Protein AF-A0A1N7NXD6-F1 (afdb_monomer_lite)

Structure (mmCIF, N/CA/C/O backbone):
data_AF-A0A1N7NXD6-F1
#
_entry.id   AF-A0A1N7NXD6-F1
#
loop_
_atom_site.group_PDB
_atom_site.id
_atom_site.type_symbol
_atom_site.label_atom_id
_atom_site.label_alt_id
_atom_site.label_comp_id
_atom_site.label_asym_id
_atom_site.label_entity_id
_atom_site.label_seq_id
_atom_site.pdbx_PDB_ins_code
_atom_site.Cartn_x
_atom_site.Cartn_y
_atom_site.Cartn_z
_atom_site.occupancy
_atom_site.B_iso_or_equiv
_atom_site.auth_seq_id
_atom_site.auth_comp_id
_atom_site.auth_asym_id
_atom_site.auth_atom_id
_atom_site.pdbx_PDB_model_num
ATOM 1 N N . MET A 1 1 ? -10.803 -7.343 0.866 1.00 84.31 1 MET A N 1
ATOM 2 C CA . MET A 1 1 ? -11.781 -6.384 0.304 1.00 84.31 1 MET A CA 1
ATOM 3 C C . MET A 1 1 ? -11.138 -5.089 -0.196 1.00 84.31 1 MET A C 1
ATOM 5 O O . MET A 1 1 ? -11.322 -4.789 -1.365 1.00 84.31 1 MET A O 1
ATOM 9 N N . ILE A 1 2 ? -10.320 -4.387 0.609 1.00 91.50 2 ILE A N 1
ATOM 10 C CA . ILE A 1 2 ? -9.605 -3.159 0.182 1.00 91.50 2 ILE A CA 1
ATOM 11 C C . ILE A 1 2 ? -8.839 -3.370 -1.132 1.00 91.50 2 ILE A C 1
ATOM 13 O O . ILE A 1 2 ? -9.074 -2.648 -2.087 1.00 91.50 2 ILE A O 1
ATOM 17 N N . ILE A 1 3 ? -7.991 -4.401 -1.224 1.00 95.25 3 ILE A N 1
ATOM 18 C CA . ILE A 1 3 ? -7.208 -4.662 -2.445 1.00 95.25 3 ILE A CA 1
ATOM 19 C C . ILE A 1 3 ? -8.088 -4.957 -3.667 1.00 95.25 3 ILE A C 1
ATOM 21 O O . ILE A 1 3 ? -7.824 -4.416 -4.736 1.00 95.25 3 ILE A O 1
ATOM 25 N N . ARG A 1 4 ? -9.159 -5.749 -3.507 1.00 94.06 4 ARG A N 1
ATOM 26 C CA . ARG A 1 4 ? -10.088 -6.085 -4.603 1.00 94.06 4 ARG A CA 1
ATOM 27 C C . ARG A 1 4 ? -10.735 -4.835 -5.212 1.00 94.06 4 ARG A C 1
ATOM 29 O O . ARG A 1 4 ? -10.892 -4.772 -6.422 1.00 94.06 4 ARG A O 1
ATOM 36 N N . PHE A 1 5 ? -11.060 -3.841 -4.386 1.00 95.62 5 PHE A N 1
ATOM 37 C CA . PHE A 1 5 ? -11.584 -2.555 -4.852 1.00 95.62 5 PHE A CA 1
ATOM 38 C C . PHE A 1 5 ? -10.481 -1.645 -5.420 1.00 95.62 5 PHE A C 1
ATOM 40 O O . PHE A 1 5 ? -10.635 -1.049 -6.484 1.00 95.62 5 PHE A O 1
ATOM 47 N N . SER A 1 6 ? -9.353 -1.533 -4.718 1.00 96.31 6 SER A N 1
ATOM 48 C CA . SER A 1 6 ? -8.313 -0.550 -5.027 1.00 96.31 6 SER A CA 1
ATOM 49 C C . SER A 1 6 ? -7.470 -0.912 -6.246 1.00 96.31 6 SER A C 1
ATOM 51 O O . SER A 1 6 ? -7.153 -0.031 -7.038 1.00 96.31 6 SER A O 1
ATOM 53 N N . ALA A 1 7 ? -7.098 -2.184 -6.416 1.00 96.00 7 ALA A N 1
ATOM 54 C CA . ALA A 1 7 ? -6.190 -2.619 -7.477 1.00 96.00 7 ALA A CA 1
ATOM 55 C C . ALA A 1 7 ? -6.653 -2.233 -8.899 1.00 96.00 7 ALA A C 1
ATOM 57 O O . ALA A 1 7 ? -5.851 -1.627 -9.610 1.00 96.00 7 ALA A O 1
ATOM 58 N N . PRO A 1 8 ? 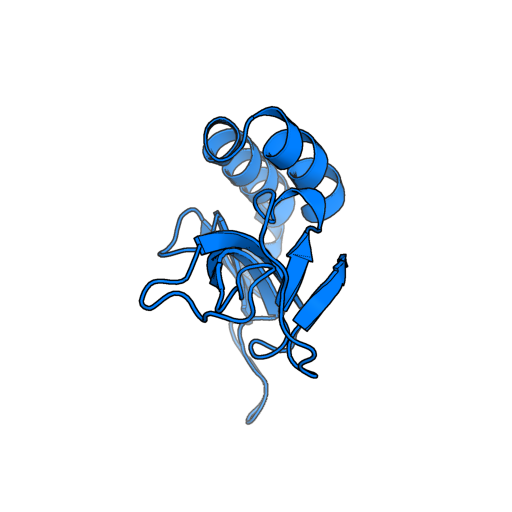-7.904 -2.492 -9.339 1.00 97.19 8 PRO A N 1
ATOM 59 C CA . PRO A 1 8 ? -8.334 -2.103 -10.686 1.00 97.19 8 PRO A CA 1
ATOM 60 C C . PRO A 1 8 ? -8.342 -0.581 -10.890 1.00 97.19 8 PRO A C 1
ATOM 62 O O . PRO A 1 8 ? -7.925 -0.095 -11.943 1.00 97.19 8 PRO A O 1
ATOM 65 N N . LEU A 1 9 ? -8.749 0.189 -9.875 1.00 96.69 9 LEU A N 1
ATOM 66 C CA . LEU A 1 9 ? -8.753 1.653 -9.937 1.00 96.69 9 LEU A CA 1
ATOM 67 C C . LEU A 1 9 ? -7.336 2.225 -10.021 1.00 96.69 9 LEU A C 1
ATOM 69 O O . LEU A 1 9 ? -7.073 3.094 -10.851 1.00 96.69 9 LEU A O 1
ATOM 73 N N . LEU A 1 10 ? -6.421 1.728 -9.189 1.00 97.06 10 LEU A N 1
ATOM 74 C CA . LEU A 1 10 ? -5.022 2.153 -9.189 1.00 97.06 10 LEU A CA 1
ATOM 75 C C . LEU A 1 10 ? -4.301 1.715 -10.467 1.00 97.06 10 LEU A C 1
ATOM 77 O O . LEU A 1 10 ? -3.474 2.464 -10.974 1.00 97.06 10 LEU A O 1
ATOM 81 N N . ARG A 1 11 ? -4.649 0.559 -11.044 1.00 96.69 11 ARG A N 1
ATOM 82 C CA . ARG A 1 11 ? -4.123 0.133 -12.346 1.00 96.69 11 ARG A CA 1
ATOM 83 C C . ARG A 1 11 ? -4.543 1.077 -13.469 1.00 96.69 11 ARG A C 1
ATOM 85 O O . ARG A 1 11 ? -3.718 1.416 -14.308 1.00 96.69 11 ARG A O 1
ATOM 92 N N . LYS A 1 12 ? -5.813 1.493 -13.494 1.00 96.94 12 LYS A N 1
ATOM 93 C CA . LYS A 1 12 ? -6.357 2.337 -14.569 1.00 96.94 12 LYS A CA 1
ATOM 94 C C . LYS A 1 12 ? -5.974 3.810 -14.426 1.00 96.94 12 LYS A C 1
ATOM 96 O O . LYS A 1 12 ? -5.698 4.467 -15.422 1.00 96.94 12 LYS A O 1
ATOM 101 N N . TYR A 1 13 ? -5.967 4.334 -13.202 1.00 96.69 13 TYR A N 1
ATOM 102 C CA . TYR A 1 13 ? -5.856 5.775 -12.948 1.00 96.69 13 TYR A CA 1
ATOM 103 C C . TYR A 1 13 ? -4.630 6.169 -12.111 1.00 96.69 13 TYR A C 1
ATOM 105 O O . TYR A 1 13 ? -4.412 7.357 -11.859 1.00 96.69 13 TYR A O 1
ATOM 113 N N . GLY A 1 14 ? -3.828 5.205 -11.650 1.00 94.19 14 GLY A N 1
ATOM 114 C CA . GLY A 1 14 ? -2.676 5.461 -10.788 1.00 94.19 14 GLY A CA 1
ATOM 115 C C . GLY A 1 14 ? -3.060 6.238 -9.528 1.00 94.19 14 GLY A C 1
ATOM 116 O O . GLY A 1 14 ? -4.126 6.044 -8.939 1.00 94.19 14 GLY A O 1
ATOM 117 N N . MET A 1 15 ? -2.205 7.185 -9.142 1.00 94.88 15 MET A N 1
ATOM 118 C CA . MET A 1 15 ? -2.429 8.030 -7.964 1.00 94.88 15 MET A CA 1
ATOM 119 C C . MET A 1 15 ? -3.636 8.971 -8.085 1.00 94.88 15 MET A C 1
ATOM 121 O O . MET A 1 15 ? -4.130 9.426 -7.056 1.00 94.88 15 MET A O 1
ATOM 125 N N . LYS A 1 16 ? -4.197 9.204 -9.284 1.00 96.00 16 LYS A N 1
ATOM 126 C CA . LYS A 1 16 ? -5.450 9.974 -9.426 1.00 96.00 16 LYS A CA 1
ATOM 127 C C . LYS A 1 16 ? -6.631 9.276 -8.732 1.00 96.00 16 LYS A C 1
ATOM 129 O O . LYS A 1 16 ? -7.574 9.934 -8.304 1.00 96.00 16 LYS A O 1
ATOM 134 N N . ALA A 1 17 ? -6.572 7.951 -8.552 1.00 96.69 17 ALA A N 1
ATOM 135 C CA . ALA A 1 17 ? -7.567 7.191 -7.792 1.00 96.69 17 ALA A CA 1
ATOM 136 C C . ALA A 1 17 ? -7.304 7.136 -6.273 1.00 96.69 17 ALA A C 1
ATOM 138 O O . ALA A 1 17 ? -8.136 6.594 -5.542 1.00 96.69 17 ALA A O 1
ATOM 139 N N . ALA A 1 18 ? -6.202 7.708 -5.769 1.00 95.75 18 ALA A N 1
ATOM 140 C CA . ALA A 1 18 ? -5.811 7.619 -4.359 1.00 95.75 18 ALA A CA 1
ATOM 141 C C . ALA A 1 18 ? -6.920 8.089 -3.406 1.00 95.75 18 ALA A C 1
ATOM 143 O O . ALA A 1 18 ? -7.250 7.393 -2.446 1.00 95.75 18 ALA A O 1
ATOM 144 N N . ARG A 1 19 ? -7.562 9.227 -3.703 1.00 96.94 19 ARG A N 1
ATOM 145 C CA . ARG A 1 19 ? -8.647 9.763 -2.866 1.00 96.94 19 ARG A CA 1
ATOM 146 C C . ARG A 1 19 ? -9.863 8.835 -2.825 1.00 96.94 19 ARG A C 1
ATOM 148 O O . ARG A 1 19 ? -10.425 8.627 -1.754 1.00 96.94 19 ARG A O 1
ATOM 155 N N . LYS A 1 20 ? -10.232 8.221 -3.957 1.00 97.25 20 LYS A N 1
ATOM 156 C CA . LYS A 1 20 ? -11.332 7.239 -4.024 1.00 97.25 20 LYS A CA 1
ATOM 157 C C . LYS A 1 20 ? -11.020 6.003 -3.179 1.00 97.25 20 LYS A C 1
ATOM 159 O O . LYS A 1 20 ? -11.874 5.549 -2.422 1.00 97.25 20 LYS A O 1
ATOM 164 N N . VAL A 1 21 ? -9.786 5.505 -3.258 1.00 97.44 21 VAL A N 1
ATOM 165 C CA . VAL A 1 21 ? -9.302 4.376 -2.448 1.00 97.44 21 VAL A CA 1
ATOM 166 C C . VAL A 1 21 ? -9.333 4.699 -0.953 1.00 97.44 21 VAL A C 1
ATOM 168 O O . VAL A 1 21 ? -9.820 3.891 -0.158 1.00 97.44 21 VAL A O 1
ATOM 171 N N . ILE A 1 22 ? -8.858 5.886 -0.571 1.00 97.25 22 ILE A N 1
ATOM 172 C CA . ILE A 1 22 ? -8.874 6.371 0.813 1.00 97.25 22 ILE A CA 1
ATOM 173 C C . ILE A 1 22 ? -10.308 6.446 1.340 1.00 97.25 22 ILE A C 1
ATOM 175 O O . ILE A 1 22 ? -10.607 5.847 2.369 1.00 97.25 22 ILE A O 1
ATOM 179 N N . ASN A 1 23 ? -11.206 7.114 0.613 1.00 97.38 23 ASN A N 1
ATOM 180 C CA . ASN A 1 23 ? -12.595 7.305 1.034 1.00 97.38 23 ASN A CA 1
ATOM 181 C C . ASN A 1 23 ? -13.338 5.968 1.166 1.00 97.38 23 ASN A C 1
ATOM 183 O O . ASN A 1 23 ? -14.042 5.742 2.151 1.00 97.38 23 ASN A O 1
ATOM 187 N N . TYR A 1 24 ? -13.145 5.054 0.210 1.00 97.38 24 TYR A N 1
ATOM 188 C CA . TYR A 1 24 ? -13.710 3.708 0.289 1.00 97.38 24 TYR A CA 1
ATOM 189 C C . TYR A 1 24 ? -13.211 2.960 1.530 1.00 97.38 24 TYR A C 1
ATOM 191 O O . TYR A 1 24 ? -14.013 2.406 2.283 1.00 97.38 24 TYR A O 1
ATOM 199 N N . SER A 1 25 ? -11.897 2.989 1.772 1.00 96.44 25 SER A N 1
ATOM 200 C CA . SER A 1 25 ? -11.286 2.338 2.935 1.00 96.44 25 SER A CA 1
ATOM 201 C C . SER A 1 25 ? -11.794 2.947 4.244 1.00 96.44 25 SER A C 1
ATOM 203 O O . SER A 1 25 ? -12.091 2.209 5.177 1.00 96.44 25 SER A O 1
ATOM 205 N N . ALA A 1 26 ? -11.969 4.270 4.296 1.00 95.88 26 ALA A N 1
ATOM 206 C CA . ALA A 1 26 ? -12.507 4.973 5.455 1.00 95.88 26 ALA A CA 1
ATOM 207 C C . ALA A 1 26 ? -13.939 4.560 5.789 1.00 95.88 26 ALA A C 1
ATOM 209 O O . ALA A 1 26 ? -14.246 4.279 6.949 1.00 95.88 26 ALA A O 1
ATOM 210 N N . ARG A 1 27 ? -14.796 4.456 4.769 1.00 95.62 27 ARG A N 1
ATOM 211 C CA . ARG A 1 27 ? -16.174 3.982 4.929 1.00 95.62 27 ARG A CA 1
ATOM 212 C C . ARG A 1 27 ? -16.215 2.534 5.402 1.00 95.62 27 ARG A C 1
ATOM 214 O O . ARG A 1 27 ? -16.962 2.221 6.324 1.00 95.62 27 ARG A O 1
ATOM 221 N N . LEU A 1 28 ? -15.403 1.675 4.793 1.00 95.12 28 LEU A N 1
ATOM 222 C CA . LEU A 1 28 ? -15.339 0.261 5.138 1.00 95.12 28 LEU A CA 1
ATOM 223 C C . LEU A 1 28 ? -14.857 0.041 6.578 1.00 95.12 28 LEU A C 1
ATOM 225 O O . LEU A 1 28 ? -15.415 -0.760 7.322 1.00 95.12 28 LEU A O 1
ATOM 229 N N . LEU A 1 29 ? -13.812 0.756 6.982 1.00 94.44 29 LEU A N 1
ATOM 230 C CA . LEU A 1 29 ? -13.133 0.493 8.243 1.00 94.44 29 LEU A CA 1
ATOM 231 C C . LEU A 1 29 ? -13.695 1.304 9.425 1.00 94.44 29 LEU A C 1
ATOM 233 O O . LEU A 1 29 ? -13.156 1.223 10.530 1.00 94.44 29 LEU A O 1
ATOM 237 N N . LYS A 1 30 ? -14.777 2.076 9.234 1.00 92.06 30 LYS A N 1
ATOM 238 C CA . LYS A 1 30 ? -15.302 3.012 10.246 1.00 92.06 30 LYS A CA 1
ATOM 239 C C . LYS A 1 30 ? -15.613 2.350 11.595 1.00 92.06 30 LYS A C 1
ATOM 241 O O . LYS A 1 30 ? -15.338 2.945 12.633 1.00 92.06 30 LYS A O 1
ATOM 246 N N . HIS A 1 31 ? -16.093 1.106 11.578 1.00 93.00 31 HIS A N 1
ATOM 247 C CA . HIS A 1 31 ? -16.468 0.342 12.776 1.00 93.00 31 HIS A CA 1
ATOM 248 C C . HIS A 1 31 ? -15.287 -0.342 13.478 1.00 93.00 31 HIS A C 1
ATOM 250 O O . HIS A 1 31 ? -15.407 -0.791 14.613 1.00 93.00 31 HIS A O 1
ATOM 256 N N . TYR A 1 32 ? -14.116 -0.391 12.843 1.00 90.56 32 TYR A N 1
ATOM 257 C CA . TYR A 1 32 ? -12.944 -1.095 13.370 1.00 90.56 32 TYR A CA 1
ATOM 258 C C . TYR A 1 32 ? -12.046 -0.196 14.239 1.00 90.56 32 TYR A C 1
ATOM 260 O O . TYR A 1 32 ? -11.054 -0.655 14.806 1.00 90.56 32 TYR A O 1
ATOM 268 N N . LYS A 1 33 ? -12.411 1.081 14.417 1.00 86.94 33 LYS A N 1
ATOM 269 C CA . LYS A 1 33 ? -11.625 2.080 15.164 1.00 86.94 33 LYS A CA 1
ATOM 270 C C . LYS A 1 33 ? -11.440 1.765 16.657 1.00 86.94 33 LYS A C 1
ATOM 272 O O . LYS A 1 33 ? -10.535 2.317 17.288 1.00 86.94 33 LYS A O 1
ATOM 277 N N . LYS A 1 34 ? -12.265 0.887 17.244 1.00 90.12 34 LYS A N 1
ATOM 278 C CA . LYS A 1 34 ? -12.127 0.471 18.653 1.00 90.12 34 LYS A CA 1
ATOM 279 C C . LYS A 1 34 ? -10.819 -0.292 18.883 1.00 90.12 34 LYS A C 1
ATOM 281 O O . LYS A 1 34 ? -10.067 0.048 19.790 1.00 90.12 34 LYS A O 1
ATOM 286 N N . ASN A 1 35 ? -10.513 -1.245 18.003 1.00 91.75 35 ASN A N 1
ATOM 287 C CA . ASN A 1 35 ? -9.372 -2.159 18.149 1.00 91.75 35 ASN A CA 1
ATOM 288 C C . ASN A 1 35 ? -8.160 -1.750 17.298 1.00 91.75 35 ASN A C 1
ATOM 290 O O . ASN A 1 35 ? -7.032 -2.172 17.570 1.00 91.75 35 ASN A O 1
ATOM 294 N N . TYR A 1 36 ? -8.385 -0.907 16.288 1.00 94.69 36 TYR A N 1
ATOM 295 C CA . TYR A 1 36 ? -7.368 -0.512 15.324 1.00 94.69 36 TYR A CA 1
ATOM 296 C C . TYR A 1 36 ? -7.261 1.008 15.197 1.00 94.69 36 TYR A C 1
ATOM 298 O O . TYR A 1 36 ? -8.254 1.733 15.181 1.00 94.69 36 TYR A O 1
ATOM 306 N N . THR A 1 37 ? -6.034 1.488 15.058 1.00 94.81 37 THR A N 1
ATOM 307 C CA . THR A 1 37 ? -5.714 2.816 14.549 1.00 94.81 37 THR A CA 1
ATOM 308 C C . THR A 1 37 ? -5.602 2.715 13.037 1.00 94.81 37 THR A C 1
ATOM 310 O O . THR A 1 37 ? -4.784 1.955 12.520 1.00 94.81 37 THR A O 1
ATOM 313 N N . ILE A 1 38 ? -6.426 3.474 12.319 1.00 95.38 38 ILE A N 1
ATOM 314 C CA . ILE A 1 38 ? -6.421 3.475 10.857 1.00 95.38 38 ILE A CA 1
ATOM 315 C C . ILE A 1 38 ? -5.923 4.833 10.383 1.00 95.38 38 ILE A C 1
ATOM 317 O O . ILE A 1 38 ? -6.510 5.859 10.726 1.00 95.38 38 ILE A O 1
ATOM 321 N N . ARG A 1 39 ? -4.840 4.834 9.608 1.00 95.44 39 ARG A N 1
ATOM 322 C CA . ARG A 1 39 ? -4.261 6.041 9.010 1.00 95.44 39 ARG A CA 1
ATOM 323 C C . ARG A 1 39 ? -4.571 6.058 7.522 1.00 95.44 39 ARG A C 1
ATOM 325 O O .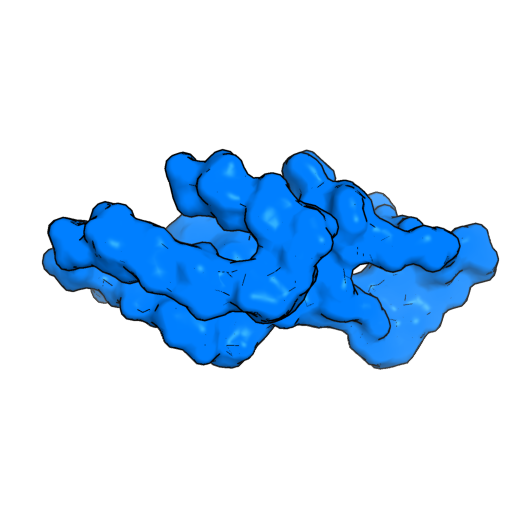 ARG A 1 39 ? -4.484 5.022 6.865 1.00 95.44 39 ARG A O 1
ATOM 332 N N . TYR A 1 40 ? -4.904 7.227 6.995 1.00 95.25 40 TYR A N 1
ATOM 333 C CA . TYR A 1 40 ? -5.212 7.429 5.581 1.00 95.25 40 TYR A CA 1
ATOM 334 C C . TYR A 1 40 ? -4.283 8.495 5.012 1.00 95.25 40 TYR A C 1
ATOM 336 O O . TYR A 1 40 ? -4.109 9.531 5.646 1.00 95.25 40 TYR A O 1
ATOM 344 N N . GLY A 1 41 ? -3.697 8.247 3.837 1.00 92.19 41 GLY A N 1
ATOM 345 C CA . GLY A 1 41 ? -2.775 9.193 3.195 1.00 92.19 41 GLY A CA 1
ATOM 346 C C . GLY A 1 41 ? -1.564 9.557 4.062 1.00 92.19 41 GLY A C 1
ATOM 347 O O . GLY A 1 41 ? -1.158 10.713 4.089 1.00 92.19 41 GLY A O 1
ATOM 348 N N . TYR A 1 42 ? -1.026 8.597 4.818 1.00 90.88 42 TYR A N 1
ATOM 349 C CA . TYR A 1 42 ? 0.060 8.833 5.766 1.00 90.88 42 TYR A CA 1
ATOM 350 C C . TYR A 1 42 ? 1.396 8.357 5.191 1.00 90.88 42 TYR A C 1
ATOM 352 O O . TYR A 1 42 ? 1.590 7.161 4.952 1.00 90.88 42 TYR A O 1
ATOM 360 N N . GLY A 1 43 ? 2.324 9.293 4.984 1.00 89.56 43 GLY A N 1
ATOM 361 C CA . GLY A 1 43 ? 3.614 9.024 4.352 1.00 89.56 43 GLY A CA 1
ATOM 362 C C . GLY A 1 43 ? 3.432 8.444 2.948 1.00 89.56 43 GLY A C 1
ATOM 363 O O . GLY A 1 43 ? 2.806 9.052 2.085 1.00 89.56 43 GLY A O 1
ATOM 364 N N . ASN A 1 44 ? 3.956 7.239 2.731 1.00 91.19 44 ASN A N 1
ATOM 365 C CA . ASN A 1 44 ? 3.823 6.518 1.465 1.00 91.19 44 ASN A CA 1
ATOM 366 C C . ASN A 1 44 ? 2.550 5.661 1.354 1.00 91.19 44 ASN A C 1
ATOM 368 O O . ASN A 1 44 ? 2.320 5.033 0.318 1.00 91.19 44 ASN A O 1
ATOM 372 N N . SER A 1 45 ? 1.739 5.608 2.411 1.00 94.62 45 SER A N 1
ATOM 373 C CA . SER A 1 45 ? 0.585 4.723 2.486 1.00 94.62 45 SER A CA 1
ATOM 374 C C . SER A 1 45 ? -0.704 5.443 2.135 1.00 94.62 45 SER A C 1
ATOM 376 O O . SER A 1 45 ? -1.064 6.452 2.740 1.00 94.62 45 SER A O 1
ATOM 378 N N . LEU A 1 46 ? -1.480 4.846 1.235 1.00 96.31 46 LEU A N 1
ATOM 379 C CA . LEU A 1 46 ? -2.871 5.234 1.024 1.00 96.31 46 LEU A CA 1
ATOM 380 C C . LEU A 1 46 ? -3.718 4.876 2.247 1.00 96.31 46 LEU A C 1
ATOM 382 O O . LEU A 1 46 ? -4.545 5.671 2.684 1.00 96.31 46 LEU A O 1
ATOM 386 N N . VAL A 1 47 ? -3.489 3.700 2.828 1.00 96.81 47 VAL A N 1
ATOM 387 C CA . VAL A 1 47 ? -4.151 3.259 4.059 1.00 96.81 47 VAL A CA 1
ATOM 388 C C . VAL A 1 47 ? -3.198 2.396 4.880 1.00 96.81 47 VAL A C 1
ATOM 390 O O . VAL A 1 47 ? -2.479 1.574 4.318 1.00 96.81 47 VAL A O 1
ATOM 393 N N . GLN A 1 48 ? -3.203 2.569 6.201 1.00 95.62 48 GLN A N 1
ATOM 394 C CA . GLN A 1 48 ? -2.531 1.696 7.168 1.00 95.62 48 GLN A CA 1
ATOM 395 C C . GLN A 1 48 ? -3.521 1.277 8.250 1.00 95.62 48 GLN A C 1
ATOM 397 O O . GLN A 1 48 ? -4.280 2.109 8.745 1.00 95.62 48 GLN A O 1
ATOM 402 N N . ILE A 1 49 ? -3.476 0.012 8.655 1.00 95.31 49 ILE A N 1
ATOM 403 C CA . ILE A 1 49 ? -4.250 -0.534 9.769 1.00 95.31 49 ILE A CA 1
ATOM 404 C C . ILE A 1 49 ? -3.261 -1.028 10.819 1.00 95.31 49 ILE A C 1
ATOM 406 O O . ILE A 1 49 ? -2.469 -1.937 10.566 1.00 95.31 49 ILE A O 1
ATOM 410 N N . ILE A 1 50 ? -3.315 -0.409 11.993 1.00 94.50 50 ILE A N 1
ATOM 411 C CA . ILE A 1 50 ? -2.398 -0.638 13.105 1.00 94.50 50 ILE A CA 1
ATOM 412 C C . ILE A 1 50 ? -3.211 -1.124 14.306 1.00 94.50 50 ILE A C 1
ATOM 414 O O . ILE A 1 50 ? -4.204 -0.510 14.682 1.00 94.50 50 ILE A O 1
ATOM 418 N N . LYS A 1 51 ? -2.816 -2.231 14.922 1.00 94.06 51 LYS A N 1
ATOM 419 C CA . LYS A 1 51 ? -3.412 -2.770 16.144 1.00 94.06 51 LYS A CA 1
ATOM 420 C C . LYS A 1 51 ? -3.044 -1.872 17.326 1.00 94.06 51 LYS A C 1
ATOM 422 O O . LYS A 1 51 ? -1.876 -1.553 17.509 1.00 94.06 51 LYS A O 1
ATOM 427 N N . LYS A 1 52 ? -4.030 -1.458 18.130 1.00 93.25 52 LYS A N 1
ATOM 428 C CA . LYS A 1 52 ? -3.792 -0.558 19.279 1.00 93.25 52 LYS A CA 1
ATOM 429 C C . LYS A 1 52 ? -3.062 -1.232 20.442 1.00 93.25 52 LYS A C 1
ATOM 431 O O . LYS A 1 52 ? -2.296 -0.581 21.136 1.00 93.25 52 LYS A O 1
ATOM 436 N N . LYS A 1 53 ? -3.317 -2.524 20.654 1.00 90.50 53 LYS A N 1
ATOM 437 C CA . LYS A 1 53 ? -2.699 -3.343 21.705 1.00 90.50 53 LYS A CA 1
ATOM 438 C C . LYS A 1 53 ? -2.052 -4.580 21.062 1.00 90.50 53 LYS A C 1
ATOM 440 O O . LYS A 1 53 ? -2.666 -5.652 21.072 1.00 90.50 53 LYS A O 1
ATOM 445 N N . PRO A 1 54 ? -0.905 -4.433 20.373 1.00 89.44 54 PRO A N 1
ATOM 446 C CA . PRO A 1 54 ? -0.166 -5.580 19.854 1.00 89.44 54 PRO A CA 1
ATOM 447 C C . PRO A 1 54 ? 0.399 -6.407 21.014 1.00 89.44 54 PRO A C 1
ATOM 449 O O . PRO A 1 54 ? 0.685 -5.868 22.084 1.00 89.44 54 PRO A O 1
ATOM 452 N N . LYS A 1 55 ? 0.551 -7.720 20.821 1.00 89.06 55 LYS A N 1
ATOM 453 C CA . LYS A 1 55 ? 1.291 -8.546 21.784 1.00 89.06 55 LYS A CA 1
ATOM 454 C C . LYS A 1 55 ? 2.776 -8.160 21.745 1.00 89.06 55 LYS A C 1
ATOM 456 O O . LYS A 1 55 ? 3.264 -7.666 20.729 1.00 89.06 55 LYS A O 1
ATOM 461 N N . LYS A 1 56 ? 3.511 -8.397 22.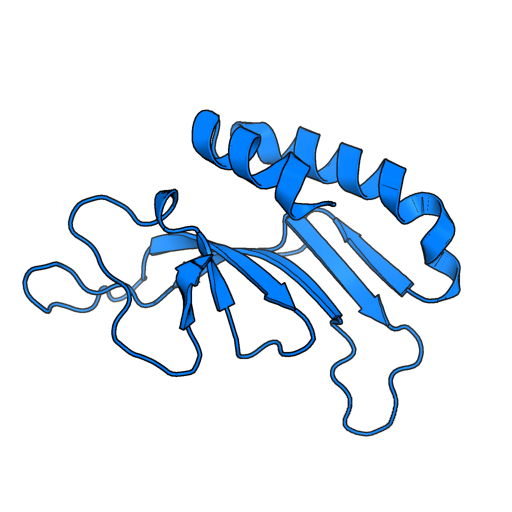835 1.00 88.19 56 LYS A N 1
ATOM 462 C CA . LYS A 1 56 ? 4.966 -8.172 22.873 1.00 88.19 56 LYS A CA 1
ATOM 463 C C . LYS A 1 56 ? 5.634 -8.972 21.742 1.00 88.19 56 LYS A C 1
ATOM 465 O O . LYS A 1 56 ? 5.398 -10.170 21.628 1.00 88.19 56 LYS A O 1
ATOM 470 N N . GLY A 1 57 ? 6.418 -8.298 20.900 1.00 82.19 57 GLY A N 1
ATOM 471 C CA . GLY A 1 57 ? 7.077 -8.897 19.730 1.00 82.19 57 GLY A CA 1
ATOM 472 C C . GLY A 1 57 ? 6.216 -9.021 18.461 1.00 82.19 57 GLY A C 1
ATOM 473 O O . GLY A 1 57 ? 6.729 -9.458 17.436 1.00 82.19 57 GLY A O 1
ATOM 474 N N . GLU A 1 58 ? 4.936 -8.632 18.487 1.00 84.38 58 GLU A N 1
ATOM 475 C CA . GLU A 1 58 ? 4.06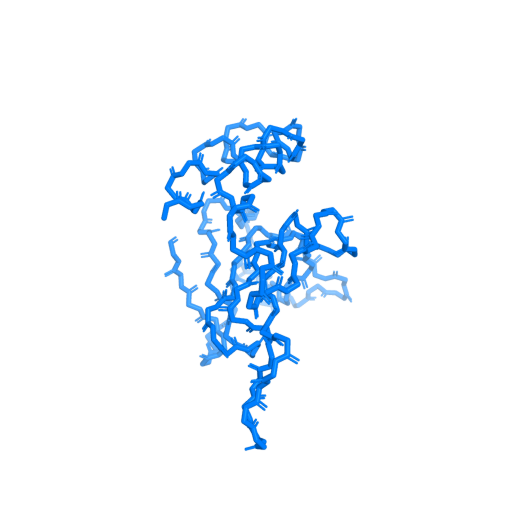6 -8.591 17.300 1.00 84.38 58 GLU A CA 1
ATOM 476 C C . GLU A 1 58 ? 4.191 -7.232 16.593 1.00 84.38 58 GLU A C 1
ATOM 478 O O . GLU A 1 58 ? 4.144 -6.188 17.249 1.00 84.38 58 GLU A O 1
ATOM 483 N N . ASP A 1 59 ? 4.283 -7.215 15.257 1.00 85.69 59 ASP A N 1
ATOM 484 C CA . ASP A 1 59 ? 4.136 -5.954 14.525 1.00 85.69 59 ASP A CA 1
ATOM 485 C C . ASP A 1 59 ? 2.703 -5.428 14.682 1.00 85.69 59 ASP A C 1
ATOM 487 O O . ASP A 1 59 ? 1.710 -6.107 14.404 1.00 85.69 59 ASP A O 1
ATOM 4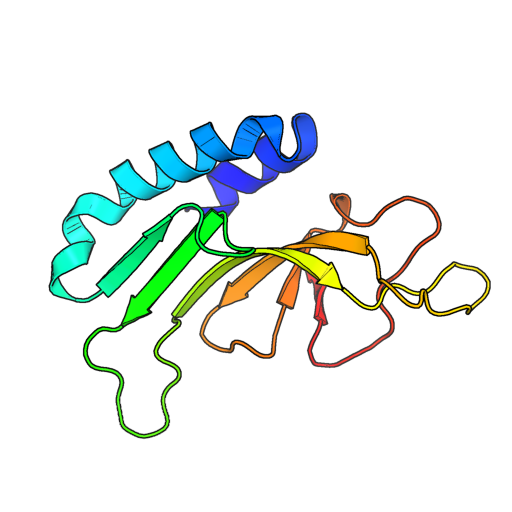91 N N . ALA A 1 60 ? 2.593 -4.176 15.116 1.00 90.00 60 ALA A N 1
ATOM 492 C CA . ALA A 1 60 ? 1.325 -3.489 15.224 1.00 90.00 60 ALA A CA 1
ATOM 493 C C . ALA A 1 60 ? 0.673 -3.270 13.848 1.00 90.00 60 ALA A C 1
ATOM 495 O O . ALA A 1 60 ? -0.555 -3.253 13.759 1.00 90.00 60 ALA A O 1
ATOM 496 N N . ARG A 1 61 ? 1.440 -3.094 12.764 1.00 91.38 61 ARG A N 1
ATOM 497 C CA . ARG A 1 61 ? 0.896 -2.861 11.419 1.00 91.38 61 ARG A CA 1
ATOM 498 C C . ARG A 1 61 ? 0.448 -4.171 10.777 1.00 91.38 61 ARG A C 1
ATOM 500 O O . ARG A 1 61 ? 1.217 -4.897 10.158 1.00 91.38 61 ARG A O 1
ATOM 507 N N . ILE A 1 62 ? -0.855 -4.424 10.820 1.00 93.12 62 ILE A N 1
ATOM 508 C CA . ILE A 1 62 ? -1.428 -5.642 10.237 1.00 93.12 62 ILE A CA 1
ATOM 509 C C . ILE A 1 62 ? -1.694 -5.524 8.733 1.00 93.12 62 ILE A C 1
ATOM 511 O O . ILE A 1 62 ? -1.776 -6.543 8.045 1.00 93.12 62 ILE A O 1
ATOM 515 N N . PHE A 1 63 ? -1.831 -4.302 8.213 1.00 95.44 63 PHE A N 1
ATOM 516 C CA . PHE A 1 63 ? -2.020 -4.048 6.787 1.00 95.44 63 PHE A CA 1
ATOM 517 C C . PHE A 1 63 ? -1.581 -2.636 6.403 1.00 95.44 63 PHE A C 1
ATOM 519 O O . PHE A 1 63 ? -1.828 -1.681 7.142 1.00 95.44 63 PHE A O 1
ATOM 526 N N . SER A 1 64 ? -1.023 -2.486 5.207 1.00 96.25 64 SER A N 1
ATOM 527 C CA . SER A 1 64 ? -0.931 -1.189 4.536 1.00 96.25 64 SER A CA 1
ATOM 528 C C . SER A 1 64 ? -0.985 -1.345 3.024 1.00 96.25 64 SER A C 1
ATOM 530 O O . SER A 1 64 ? -0.548 -2.361 2.496 1.00 96.25 64 SER A O 1
ATOM 532 N N . LEU A 1 65 ? -1.551 -0.353 2.337 1.00 97.31 65 LEU A N 1
ATOM 533 C CA . LEU A 1 65 ? -1.492 -0.208 0.883 1.00 97.31 65 LEU A CA 1
ATOM 534 C C . LEU A 1 65 ? -0.632 1.009 0.572 1.00 97.31 65 LEU A C 1
ATOM 536 O O . LEU A 1 65 ? -0.963 2.122 0.986 1.00 97.31 65 LEU A O 1
ATOM 540 N N . ASP A 1 66 ? 0.436 0.787 -0.175 1.00 95.94 66 ASP A N 1
ATOM 541 C CA . ASP A 1 66 ? 1.569 1.689 -0.286 1.00 95.94 66 ASP A CA 1
ATOM 542 C C . ASP A 1 66 ? 1.905 2.028 -1.735 1.00 95.94 66 ASP A C 1
ATOM 544 O O . ASP A 1 66 ? 1.663 1.255 -2.666 1.00 95.94 66 ASP A O 1
ATOM 548 N N . TYR A 1 67 ? 2.492 3.210 -1.908 1.00 95.38 67 TYR A N 1
ATOM 549 C CA . TYR A 1 67 ? 3.067 3.673 -3.162 1.00 95.38 67 TYR A CA 1
ATOM 550 C C . TYR A 1 67 ? 4.436 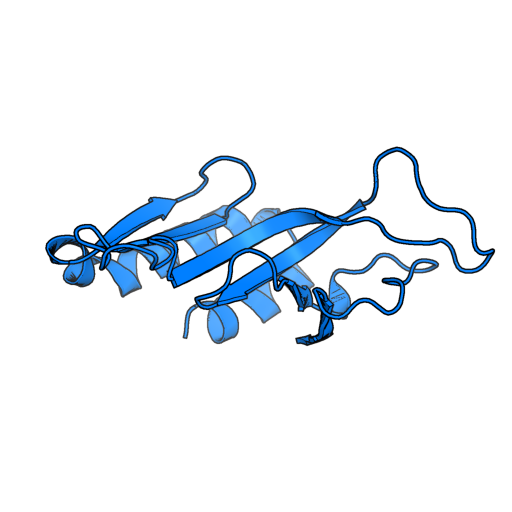4.308 -2.903 1.00 95.38 67 TYR A C 1
ATOM 552 O O . TYR A 1 67 ? 4.556 5.515 -2.677 1.00 95.38 67 TYR A O 1
ATOM 560 N N . HIS A 1 68 ? 5.487 3.484 -2.923 1.00 91.25 68 HIS A N 1
ATOM 561 C CA . HIS A 1 68 ? 6.860 3.936 -2.679 1.00 91.25 68 HIS A CA 1
ATOM 562 C C . HIS A 1 68 ? 7.906 3.202 -3.511 1.00 91.25 68 HIS A C 1
ATOM 564 O O . HIS A 1 68 ? 7.603 2.243 -4.222 1.00 91.25 68 HIS A O 1
ATOM 570 N N . ASN A 1 69 ? 9.140 3.706 -3.437 1.00 90.81 69 ASN A N 1
ATOM 571 C CA . ASN A 1 69 ? 10.274 3.220 -4.209 1.00 90.81 69 ASN A CA 1
ATOM 572 C C . ASN A 1 69 ? 10.718 1.831 -3.754 1.00 90.81 69 ASN A C 1
ATOM 574 O O . ASN A 1 69 ? 11.213 1.681 -2.642 1.00 90.81 69 ASN A O 1
ATOM 578 N N . LEU A 1 70 ? 10.616 0.846 -4.645 1.00 89.31 70 LEU A N 1
ATOM 579 C CA . LEU A 1 70 ? 11.261 -0.453 -4.459 1.00 89.31 70 LEU A CA 1
ATOM 580 C C . LEU A 1 70 ? 12.565 -0.532 -5.272 1.00 89.31 70 LEU A C 1
ATOM 582 O O . LEU A 1 70 ? 12.696 0.177 -6.282 1.00 89.31 70 LEU A O 1
ATOM 586 N N . PRO A 1 71 ? 13.538 -1.371 -4.856 1.00 88.56 71 PRO A N 1
ATOM 587 C CA . PRO A 1 71 ? 14.841 -1.507 -5.505 1.00 88.56 71 PRO A CA 1
ATOM 588 C C . PRO A 1 71 ? 14.723 -2.304 -6.811 1.00 88.56 71 PRO A C 1
ATOM 590 O O . PRO A 1 71 ? 15.173 -3.444 -6.925 1.00 88.56 71 PRO A O 1
ATOM 593 N N . LEU A 1 72 ? 14.074 -1.701 -7.805 1.00 87.31 72 LEU A N 1
ATOM 594 C CA . LEU A 1 72 ? 13.942 -2.275 -9.135 1.00 87.31 72 LEU A CA 1
ATOM 595 C C . LEU A 1 72 ? 15.291 -2.294 -9.860 1.00 87.31 72 LEU A C 1
ATOM 597 O O . LEU A 1 72 ? 16.098 -1.365 -9.751 1.00 87.31 72 LEU A O 1
ATOM 601 N N . VAL A 1 73 ? 15.487 -3.331 -10.667 1.00 88.12 73 VAL A N 1
ATOM 602 C CA . VAL A 1 73 ? 16.646 -3.505 -11.540 1.00 88.12 73 VAL A CA 1
ATOM 603 C C . VAL A 1 73 ? 16.193 -3.324 -12.985 1.00 88.12 73 VAL A C 1
ATOM 605 O O . VAL A 1 73 ? 15.114 -3.772 -13.376 1.00 88.12 73 VAL A O 1
ATOM 608 N N . THR A 1 74 ? 16.985 -2.612 -13.784 1.00 86.50 74 THR A N 1
ATOM 609 C CA . THR A 1 74 ? 16.754 -2.518 -15.235 1.00 86.50 74 THR A CA 1
ATOM 610 C C . THR A 1 74 ? 16.978 -3.879 -15.890 1.00 86.50 74 THR A C 1
ATOM 612 O O . THR A 1 74 ? 17.789 -4.660 -15.408 1.00 86.50 74 THR A O 1
ATOM 615 N N . LYS A 1 75 ? 16.369 -4.156 -17.048 1.00 81.56 75 LYS A N 1
ATOM 616 C CA . LYS A 1 75 ? 16.672 -5.382 -17.822 1.00 81.56 75 LYS A CA 1
ATOM 617 C C . LYS A 1 75 ? 18.171 -5.596 -18.112 1.00 81.56 75 LYS A C 1
ATOM 619 O O . LYS A 1 75 ? 18.581 -6.726 -18.321 1.00 81.56 75 LYS A O 1
ATOM 624 N N . LYS A 1 76 ? 18.979 -4.528 -18.093 1.00 82.12 76 LYS A N 1
ATOM 625 C CA . LYS A 1 76 ? 20.442 -4.553 -18.267 1.00 82.12 76 LYS A CA 1
ATOM 626 C C . LYS A 1 76 ? 21.217 -4.806 -16.956 1.00 82.12 76 LYS A C 1
ATOM 628 O O . LYS A 1 76 ? 22.411 -4.548 -16.902 1.00 82.12 76 LYS A O 1
ATOM 633 N N . GLY A 1 77 ? 20.548 -5.203 -15.870 1.00 78.38 77 GLY A N 1
ATOM 634 C CA . GLY A 1 77 ? 21.174 -5.536 -14.583 1.00 78.38 77 GLY A CA 1
ATOM 635 C C . GLY A 1 77 ? 21.568 -4.342 -13.701 1.00 78.38 77 GLY A C 1
ATOM 636 O O . GLY A 1 77 ? 21.976 -4.531 -12.558 1.00 78.38 77 GLY A O 1
ATOM 637 N N . LYS A 1 78 ? 21.409 -3.097 -14.170 1.00 79.38 78 LYS A N 1
ATOM 638 C CA . LYS A 1 78 ? 21.748 -1.900 -13.380 1.00 79.38 78 LYS A CA 1
ATOM 639 C C . LYS A 1 78 ? 20.660 -1.598 -12.345 1.00 79.38 78 LYS A C 1
ATOM 641 O O . LYS A 1 78 ? 19.494 -1.414 -12.721 1.00 79.38 78 LYS A O 1
ATOM 646 N N . LYS A 1 79 ? 21.045 -1.533 -11.063 1.00 72.88 79 LYS A N 1
ATOM 647 C CA . LYS A 1 79 ? 20.206 -1.032 -9.959 1.00 72.88 79 LYS A CA 1
ATOM 648 C C . LYS A 1 79 ? 20.007 0.477 -10.117 1.00 72.88 79 LYS A C 1
ATOM 650 O O . LYS A 1 79 ? 20.936 1.189 -10.483 1.00 72.88 79 LYS A O 1
ATOM 655 N N . LEU A 1 80 ? 18.802 0.969 -9.841 1.00 67.25 80 LEU A N 1
ATOM 656 C CA . LEU A 1 80 ? 18.551 2.410 -9.796 1.00 67.25 80 LEU A CA 1
ATOM 657 C C . LEU A 1 80 ? 18.874 2.975 -8.411 1.00 67.25 80 LEU A C 1
ATOM 659 O O . LEU A 1 80 ? 18.296 2.524 -7.426 1.00 67.25 80 LEU A O 1
ATOM 663 N N . ASN A 1 81 ? 19.672 4.046 -8.357 1.00 59.97 81 ASN A N 1
ATOM 664 C CA . ASN A 1 81 ? 20.041 4.733 -7.110 1.00 59.97 81 ASN A CA 1
ATOM 665 C C . ASN A 1 81 ? 18.839 5.282 -6.316 1.00 59.97 81 ASN A C 1
ATOM 667 O O . ASN A 1 81 ? 18.944 5.473 -5.111 1.00 59.97 81 ASN A O 1
ATOM 671 N N . LYS A 1 82 ? 17.691 5.531 -6.966 1.00 67.12 82 LYS A N 1
ATOM 672 C CA . LYS A 1 82 ? 16.474 6.060 -6.313 1.00 67.12 82 LYS A CA 1
ATOM 673 C C . LYS A 1 82 ? 15.251 5.132 -6.397 1.00 67.12 82 LYS A C 1
ATOM 675 O O . LYS A 1 82 ? 14.174 5.512 -5.947 1.00 67.12 82 LYS A O 1
ATOM 680 N N . GLY A 1 83 ? 15.396 3.922 -6.951 1.00 74.00 83 GLY A N 1
ATOM 681 C CA . GLY A 1 83 ? 14.270 3.010 -7.203 1.00 74.00 83 GLY A CA 1
ATOM 682 C C . GLY A 1 83 ? 13.178 3.610 -8.107 1.00 74.00 83 GLY A C 1
ATOM 683 O O . GLY A 1 83 ? 13.368 4.641 -8.755 1.00 74.00 83 GLY A O 1
ATOM 684 N N . ARG A 1 84 ? 12.014 2.955 -8.175 1.00 83.06 84 ARG A N 1
ATOM 685 C CA . ARG A 1 84 ? 10.790 3.514 -8.784 1.00 83.06 84 ARG A CA 1
ATOM 686 C C . ARG A 1 84 ? 9.599 3.227 -7.888 1.00 83.06 84 ARG A C 1
ATOM 688 O O . ARG A 1 84 ? 9.521 2.140 -7.310 1.00 83.06 84 ARG A O 1
ATOM 695 N N . LYS A 1 85 ? 8.670 4.183 -7.810 1.00 89.62 85 LYS A N 1
ATOM 696 C CA . LYS A 1 85 ? 7.436 4.010 -7.049 1.00 89.62 85 LYS A CA 1
ATOM 697 C C . LYS A 1 85 ? 6.582 2.928 -7.691 1.00 89.62 85 LYS A C 1
ATOM 699 O O . LYS A 1 85 ? 6.279 3.004 -8.878 1.00 89.62 85 LYS A O 1
ATOM 704 N N . VAL A 1 86 ? 6.198 1.945 -6.892 1.00 93.94 86 VAL A N 1
ATOM 705 C CA . VAL A 1 86 ? 5.315 0.855 -7.302 1.00 93.94 86 VAL A CA 1
ATOM 706 C C . VAL A 1 86 ? 4.245 0.659 -6.246 1.00 93.94 86 VAL A C 1
ATOM 708 O O . VAL A 1 86 ? 4.483 0.864 -5.051 1.00 93.94 86 VAL A O 1
ATOM 711 N N . PHE A 1 87 ? 3.057 0.268 -6.692 1.00 96.62 87 PHE A N 1
ATOM 712 C CA . PHE A 1 87 ? 1.991 -0.082 -5.773 1.00 96.62 87 PHE A CA 1
ATOM 713 C C . PHE A 1 87 ? 2.281 -1.454 -5.182 1.00 96.62 87 PHE A C 1
ATOM 715 O O . PHE A 1 87 ? 2.595 -2.415 -5.890 1.00 96.62 87 PHE A O 1
ATOM 722 N N . HIS A 1 88 ? 2.131 -1.556 -3.875 1.00 96.38 88 HIS A N 1
ATOM 723 C CA . HIS A 1 88 ? 2.240 -2.816 -3.162 1.00 96.38 88 HIS A CA 1
ATOM 724 C C . HIS A 1 88 ? 1.470 -2.721 -1.853 1.00 96.38 88 HIS A C 1
ATOM 726 O O . HIS A 1 88 ? 0.989 -1.655 -1.471 1.00 96.38 88 HIS A O 1
ATOM 732 N N . TYR A 1 89 ? 1.325 -3.843 -1.170 1.00 96.69 89 TYR A N 1
ATOM 733 C CA . TYR A 1 89 ? 0.726 -3.865 0.152 1.00 96.69 89 TYR A CA 1
ATOM 734 C C . TYR A 1 89 ? 1.505 -4.777 1.095 1.00 96.69 89 TYR A C 1
ATOM 736 O O . TYR A 1 89 ? 2.231 -5.672 0.660 1.00 96.69 89 TYR A O 1
ATOM 744 N N . HIS A 1 90 ? 1.320 -4.558 2.391 1.00 94.50 90 HIS A N 1
ATOM 745 C CA . HIS A 1 90 ? 1.838 -5.406 3.459 1.00 94.50 90 HIS A CA 1
ATOM 746 C C . HIS A 1 90 ? 0.682 -6.134 4.143 1.00 94.50 90 HIS A C 1
ATOM 748 O O . HIS A 1 90 ? -0.412 -5.584 4.287 1.00 94.50 90 HIS A O 1
ATOM 754 N N . LEU A 1 91 ? 0.924 -7.371 4.578 1.00 92.00 91 LEU A N 1
ATOM 755 C CA . LEU A 1 91 ? -0.011 -8.168 5.377 1.00 92.00 91 LEU A CA 1
ATOM 756 C C . LEU A 1 91 ? 0.740 -8.808 6.536 1.00 92.00 91 LEU A C 1
ATOM 758 O O . LEU A 1 91 ? 1.534 -9.718 6.297 1.00 92.00 91 LEU A O 1
ATOM 762 N N . LYS A 1 92 ? 0.445 -8.376 7.767 1.00 85.44 92 LYS A N 1
ATOM 763 C CA . LYS A 1 92 ? 1.015 -8.837 9.052 1.00 85.44 92 LYS A CA 1
ATOM 764 C C . LYS A 1 92 ? 2.533 -8.681 9.226 1.00 85.44 92 LYS A C 1
ATOM 766 O O . LYS A 1 92 ? 2.977 -8.447 10.338 1.00 85.44 92 LYS A O 1
ATOM 771 N N . ASN A 1 93 ? 3.317 -8.854 8.164 1.00 85.56 93 ASN A N 1
ATOM 772 C CA . ASN A 1 93 ? 4.765 -8.736 8.152 1.00 85.56 93 ASN A CA 1
ATOM 773 C C . ASN A 1 93 ? 5.167 -7.499 7.323 1.00 85.56 93 ASN A C 1
ATOM 775 O O . ASN A 1 93 ? 4.890 -7.463 6.118 1.00 85.56 93 ASN A O 1
ATOM 779 N N . PRO A 1 94 ? 5.844 -6.511 7.927 1.00 84.44 94 PRO A N 1
ATOM 780 C CA . PRO A 1 94 ? 6.227 -5.270 7.262 1.00 84.44 94 PRO A CA 1
ATOM 781 C C . PRO A 1 94 ? 7.408 -5.467 6.304 1.00 84.44 94 PRO A C 1
ATOM 783 O O . PRO A 1 94 ? 7.612 -4.654 5.411 1.00 84.44 94 PRO A O 1
ATOM 786 N N . ALA A 1 95 ? 8.181 -6.548 6.437 1.00 87.62 95 ALA A N 1
ATOM 787 C CA . ALA A 1 95 ? 9.296 -6.840 5.542 1.00 87.62 95 ALA A CA 1
ATOM 788 C C . ALA A 1 95 ? 8.828 -7.406 4.192 1.00 87.62 95 ALA A C 1
ATOM 790 O O . ALA A 1 95 ? 9.525 -7.263 3.188 1.00 87.62 95 ALA A O 1
ATOM 791 N N . VAL A 1 96 ? 7.651 -8.040 4.147 1.00 91.38 96 VAL A N 1
ATOM 792 C CA . VAL A 1 96 ? 7.124 -8.661 2.927 1.00 91.38 96 VAL A CA 1
ATOM 793 C C . VAL A 1 96 ? 6.246 -7.672 2.171 1.00 91.38 96 VAL A C 1
ATOM 795 O O . VAL A 1 96 ? 5.202 -7.256 2.669 1.00 91.38 96 VAL A O 1
ATOM 798 N N . HIS A 1 97 ? 6.642 -7.349 0.941 1.00 94.00 97 HIS A N 1
ATOM 799 C CA . HIS A 1 97 ? 5.876 -6.503 0.036 1.00 94.00 97 HIS A CA 1
ATOM 800 C C . HIS A 1 97 ? 5.190 -7.387 -1.000 1.00 94.00 97 HIS A C 1
ATOM 802 O O . HIS A 1 97 ? 5.843 -8.105 -1.766 1.00 94.00 97 HIS A O 1
ATOM 808 N N . TYR A 1 98 ? 3.868 -7.308 -1.039 1.00 95.31 98 TYR A N 1
ATOM 809 C CA . TYR A 1 98 ? 3.047 -7.912 -2.076 1.00 95.31 98 TYR A CA 1
ATOM 810 C C . TYR A 1 98 ? 2.869 -6.896 -3.199 1.00 95.31 98 TYR A C 1
ATOM 812 O O . TYR A 1 98 ? 2.071 -5.963 -3.100 1.00 95.31 98 TYR A O 1
ATOM 820 N N . VAL A 1 99 ? 3.689 -7.032 -4.233 1.00 95.56 99 VAL A N 1
ATOM 821 C CA . VAL A 1 99 ? 3.860 -6.049 -5.297 1.00 95.56 99 VAL A CA 1
ATOM 822 C C . VAL A 1 99 ? 2.925 -6.353 -6.449 1.00 95.56 99 VAL A C 1
ATOM 824 O O . VAL A 1 99 ? 2.937 -7.451 -7.005 1.00 95.56 99 VAL A O 1
ATOM 827 N N . PHE A 1 100 ? 2.168 -5.342 -6.866 1.00 95.88 100 PHE A N 1
ATOM 828 C CA . PHE A 1 100 ? 1.322 -5.459 -8.039 1.00 95.88 100 PHE A CA 1
ATOM 829 C C . PHE A 1 100 ? 2.173 -5.449 -9.305 1.00 95.88 100 PHE A C 1
ATOM 831 O O . PHE A 1 100 ? 2.786 -4.428 -9.633 1.00 95.88 100 PHE A O 1
ATOM 838 N N . ARG A 1 101 ? 2.171 -6.557 -10.056 1.00 93.00 101 ARG A N 1
ATOM 839 C CA . ARG A 1 101 ? 2.987 -6.704 -11.280 1.00 93.00 101 ARG A CA 1
ATOM 840 C C . ARG A 1 101 ? 2.745 -5.583 -12.287 1.00 93.00 101 ARG A C 1
ATOM 842 O O . ARG A 1 101 ? 3.689 -5.071 -12.874 1.00 93.00 101 ARG A O 1
ATOM 849 N N . TRP A 1 102 ? 1.488 -5.170 -12.442 1.00 93.94 102 TRP A N 1
ATOM 850 C CA . TRP A 1 102 ? 1.089 -4.103 -13.364 1.00 93.94 102 TRP A CA 1
ATOM 851 C C . TRP A 1 102 ? 1.623 -2.719 -12.977 1.00 93.94 102 TRP A C 1
ATOM 853 O O . TRP A 1 102 ? 1.605 -1.815 -13.805 1.00 93.94 102 TRP A O 1
ATOM 863 N N . SER A 1 103 ? 2.074 -2.534 -11.734 1.00 94.50 103 SER A N 1
ATOM 864 C CA . SER A 1 103 ? 2.636 -1.262 -11.270 1.00 94.50 103 SER A CA 1
ATOM 865 C C . SER A 1 103 ? 4.136 -1.135 -11.536 1.00 94.50 103 SER A C 1
ATOM 867 O O . SER A 1 103 ? 4.693 -0.053 -11.366 1.00 94.50 103 SER A O 1
ATOM 869 N N . ILE A 1 104 ? 4.793 -2.217 -11.967 1.00 92.00 104 ILE A N 1
ATOM 870 C CA . ILE A 1 104 ? 6.214 -2.214 -12.310 1.00 92.00 104 ILE A CA 1
ATOM 871 C C . ILE A 1 104 ? 6.378 -1.569 -13.689 1.00 92.00 104 ILE A C 1
ATOM 873 O O . ILE A 1 104 ? 5.802 -2.064 -14.661 1.00 92.00 104 ILE A O 1
ATOM 877 N N . PRO A 1 105 ? 7.163 -0.483 -13.814 1.00 88.81 105 PRO A N 1
ATOM 878 C CA . PRO A 1 105 ? 7.365 0.170 -15.098 1.00 88.81 105 PRO A CA 1
ATOM 879 C C . PRO A 1 105 ? 8.021 -0.765 -16.122 1.00 88.81 105 PRO A C 1
ATOM 881 O O . PRO A 1 105 ? 8.869 -1.598 -15.787 1.00 88.81 105 PRO A O 1
ATOM 884 N N . LYS A 1 106 ? 7.671 -0.593 -17.400 1.00 89.25 106 LYS A N 1
ATOM 885 C CA . LYS A 1 106 ? 8.265 -1.358 -18.505 1.00 89.25 106 LYS A CA 1
ATOM 886 C C . LYS A 1 106 ? 9.792 -1.202 -18.502 1.00 89.25 106 LYS A C 1
ATOM 888 O O . LYS A 1 106 ? 10.309 -0.099 -18.358 1.00 89.25 106 LYS A O 1
ATOM 893 N N . GLY A 1 107 ? 10.507 -2.314 -18.680 1.00 87.94 107 GLY A N 1
ATOM 894 C CA . GLY A 1 107 ? 11.977 -2.334 -18.691 1.00 87.94 107 GLY A CA 1
ATOM 895 C C . GLY A 1 107 ? 12.632 -2.560 -17.324 1.00 87.94 107 GLY A C 1
ATOM 896 O O . GLY A 1 107 ? 13.862 -2.589 -17.248 1.00 87.94 107 GLY A O 1
ATOM 897 N N . TYR A 1 108 ? 11.832 -2.778 -16.278 1.00 90.25 108 TYR A N 1
ATOM 898 C CA . TYR A 1 108 ? 12.299 -3.050 -14.923 1.00 90.25 108 TYR A CA 1
ATOM 899 C C . TYR A 1 108 ? 11.763 -4.378 -14.388 1.00 90.25 108 TYR A C 1
ATOM 901 O O . TYR A 1 108 ? 10.718 -4.862 -14.823 1.00 90.25 108 TYR A O 1
ATOM 909 N N . TYR A 1 109 ? 12.471 -4.949 -13.418 1.00 89.75 109 TYR A N 1
ATOM 910 C CA . TYR A 1 109 ? 12.028 -6.110 -12.655 1.00 89.75 109 TYR A CA 1
ATOM 911 C C . TYR A 1 109 ? 12.419 -5.978 -11.181 1.00 89.75 109 TYR A C 1
ATOM 913 O O . TYR A 1 109 ? 13.329 -5.226 -10.823 1.00 89.75 109 TYR A O 1
ATOM 921 N N . LEU A 1 110 ? 11.714 -6.709 -10.318 1.00 88.19 110 LEU A N 1
ATOM 922 C CA . LEU A 1 110 ? 12.131 -6.894 -8.932 1.00 88.19 110 LEU A CA 1
ATOM 923 C C . LEU A 1 110 ? 13.139 -8.043 -8.863 1.00 88.19 110 LEU A C 1
ATOM 925 O O . LEU A 1 110 ? 12.816 -9.137 -9.334 1.00 88.19 110 LEU A O 1
ATOM 929 N N . PRO A 1 111 ? 14.334 -7.832 -8.288 1.00 86.12 111 PRO A N 1
ATOM 930 C CA . PRO A 1 111 ? 15.294 -8.910 -8.112 1.00 86.12 111 PRO A CA 1
ATOM 931 C C . PRO A 1 111 ? 14.714 -9.977 -7.177 1.00 86.12 111 PRO A C 1
ATOM 933 O O . PRO A 1 111 ? 13.936 -9.666 -6.270 1.00 86.12 111 PRO A O 1
ATOM 936 N N . LYS A 1 112 ? 15.103 -11.240 -7.391 1.00 83.44 112 LYS A N 1
ATOM 937 C CA . LYS A 1 112 ? 14.657 -12.365 -6.562 1.00 83.44 112 LYS A CA 1
ATOM 938 C C . LYS A 1 112 ? 15.056 -12.101 -5.106 1.00 83.44 112 LYS A C 1
ATOM 940 O O . LYS A 1 112 ? 16.237 -12.032 -4.783 1.00 83.44 112 LYS A O 1
ATOM 945 N N . ASN A 1 113 ? 14.064 -11.924 -4.240 1.00 86.00 113 ASN A N 1
ATOM 946 C CA . ASN A 1 113 ? 14.247 -11.660 -2.817 1.00 86.00 113 ASN A CA 1
ATOM 947 C C . ASN A 1 113 ? 13.042 -12.227 -2.057 1.00 86.00 113 ASN A C 1
ATOM 949 O O . ASN A 1 113 ? 11.903 -12.026 -2.473 1.00 86.00 113 ASN A O 1
ATOM 953 N N . ARG A 1 114 ? 13.284 -12.894 -0.922 1.00 85.94 114 ARG A N 1
ATOM 954 C CA . ARG A 1 114 ? 12.238 -13.456 -0.047 1.00 85.94 114 ARG A CA 1
ATOM 955 C C . ARG A 1 114 ? 11.225 -12.417 0.460 1.00 85.94 114 ARG A C 1
ATOM 957 O O . ARG A 1 114 ? 10.102 -12.771 0.810 1.00 85.94 114 ARG A O 1
ATOM 964 N N . ASN A 1 115 ? 11.617 -11.145 0.466 1.00 90.50 115 ASN A N 1
ATOM 965 C CA . ASN A 1 115 ? 10.812 -10.012 0.911 1.00 90.50 115 ASN A CA 1
ATOM 966 C C . ASN A 1 115 ? 9.850 -9.482 -0.167 1.00 90.50 115 ASN A C 1
ATOM 968 O O . ASN A 1 115 ? 9.014 -8.637 0.144 1.00 90.50 115 ASN A O 1
ATOM 972 N N . TYR A 1 116 ? 9.935 -9.954 -1.417 1.00 90.19 116 TYR A N 1
ATOM 973 C CA . TYR A 1 116 ? 9.054 -9.527 -2.506 1.00 90.19 116 TYR A CA 1
ATOM 974 C C . TYR A 1 116 ? 8.218 -10.694 -3.016 1.00 90.19 116 TYR A C 1
ATOM 976 O O . TYR A 1 116 ? 8.740 -11.735 -3.410 1.00 90.19 116 TYR A O 1
ATOM 984 N N . ARG A 1 117 ? 6.900 -10.505 -3.035 1.00 91.38 117 ARG A N 1
ATOM 985 C CA . ARG A 1 117 ? 5.936 -11.452 -3.599 1.00 91.38 117 ARG A CA 1
ATOM 986 C C . ARG A 1 117 ? 5.092 -10.724 -4.624 1.00 91.38 117 ARG A C 1
ATOM 988 O O . ARG A 1 117 ? 4.718 -9.579 -4.399 1.00 91.38 117 ARG A O 1
ATOM 995 N N . PHE A 1 118 ? 4.795 -11.364 -5.746 1.00 89.94 118 PHE A N 1
ATOM 996 C CA . PHE A 1 118 ? 3.867 -10.783 -6.709 1.00 89.94 118 PHE A CA 1
ATOM 997 C C . PHE A 1 118 ? 2.426 -11.055 -6.285 1.00 89.94 118 PHE A C 1
ATOM 999 O O . PHE A 1 118 ? 2.108 -12.170 -5.875 1.00 89.94 118 PHE A O 1
ATOM 1006 N N . ALA A 1 119 ? 1.597 -10.019 -6.385 1.00 83.25 119 ALA A N 1
ATOM 1007 C CA . ALA A 1 119 ? 0.152 -10.061 -6.195 1.00 83.25 119 ALA A CA 1
ATOM 1008 C C . ALA A 1 119 ? -0.597 -9.757 -7.495 1.00 83.25 119 ALA A C 1
ATOM 1010 O O . ALA A 1 119 ? -0.010 -9.090 -8.390 1.00 83.25 119 ALA A O 1
#

Secondary structure (DSSP, 8-state):
-HHHHHHHHHHHHGGGGHHHHHHHHHHHHGGGGGTEEEEEEETTEEEEEEESSPPTTS-SEEEEEEEEEE--EETTSPBPTT-EEEEEEEESEEEEEEE-GGGSPTTEE--S-TTEEE-

pLDDT: mean 90.91, std 6.61, range [59.97, 97.44]

Foldseek 3Di:
DLCVVVVVVCLVPNCVCLVVSLVVVCVVCVVVVVQWDWDAPPDFFNIWTFGPDDDVPFGRTQKTWGWAFDQKAFPVRDTDPGHHTFIWMDGRDPQATATAPSRADPRIDHPDDPNYHHD

Radius of gyration: 15.08 Å; chains: 1; bounding box: 38×23×42 Å

Organism: NCBI:txid714067

Sequence (119 aa):
MIIRFSAPLLRKYGMKAARKVINYSARLLKHYKKNYTIRYGYGNSLVQIIKKKPKKGEDARIFSLDYHNLPLVTKKGKKLNKGRKVFHYHLKNPAVHYVFRWSIPKGYYLPKNRNYRFA